Protein AF-A0A563DAZ5-F1 (afdb_monomer)

Mean predicted aligned error: 8.46 Å

Organism: NCBI:txid2509004

pLDDT: mean 83.54, std 15.04, range [39.81, 97.88]

Nearest PDB structures (foldseek):
  2ndp-assembly1_B  TM=3.285E-01  e=1.472E+00  Mycoplasmoides gallisepticum S6
  6ptn-assembly1_a  TM=3.462E-01  e=5.212E+00  Saccharomyces cerevisiae

Foldseek 3Di:
DDDPPDDDDDDDDDPDDFDKDKDWFDFDFDPDPDPPDTDTDPTRDIDIGTDPDPPD

Radius of gyration: 15.55 Å; Cα contacts (8 Å, |Δi|>4): 50; chains: 1; bounding box: 44×25×38 Å

Structure (mmCIF, N/CA/C/O backbone):
data_AF-A0A563DAZ5-F1
#
_entry.id   AF-A0A563DAZ5-F1
#
loop_
_atom_site.group_PDB
_atom_site.id
_atom_site.type_symbol
_atom_site.label_atom_id
_atom_site.label_alt_id
_atom_site.label_comp_id
_atom_site.label_asym_id
_atom_site.label_entity_id
_atom_site.label_seq_id
_atom_site.pdbx_PDB_ins_code
_atom_site.Cartn_x
_atom_site.Cartn_y
_atom_site.Cartn_z
_atom_site.occupancy
_atom_site.B_iso_or_equiv
_atom_site.auth_seq_id
_atom_site.auth_comp_id
_atom_site.auth_asym_id
_atom_site.auth_atom_id
_atom_site.pdbx_PDB_model_num
ATOM 1 N N . MET A 1 1 ? 21.734 14.503 -12.331 1.00 39.81 1 MET A N 1
ATOM 2 C CA . MET A 1 1 ? 20.745 13.902 -11.412 1.00 39.81 1 MET A CA 1
ATOM 3 C C . MET A 1 1 ? 20.102 15.037 -10.635 1.00 39.81 1 MET A C 1
ATOM 5 O O . MET A 1 1 ? 20.817 15.731 -9.928 1.00 39.81 1 MET A O 1
ATOM 9 N N . ASN A 1 2 ? 18.808 15.290 -10.839 1.00 53.75 2 ASN A N 1
ATOM 10 C CA . ASN A 1 2 ? 18.061 16.260 -10.037 1.00 53.75 2 ASN A CA 1
ATOM 11 C C . ASN A 1 2 ? 17.510 15.524 -8.815 1.00 53.75 2 ASN A C 1
ATOM 13 O O . ASN A 1 2 ? 16.495 14.843 -8.918 1.00 53.75 2 ASN A O 1
ATOM 17 N N . GLU A 1 3 ? 18.199 15.626 -7.683 1.00 59.22 3 GLU A N 1
ATOM 18 C CA . GLU A 1 3 ? 17.636 15.219 -6.396 1.00 59.22 3 GLU A CA 1
ATOM 19 C C . GLU A 1 3 ? 16.611 16.258 -5.936 1.00 59.22 3 GLU A C 1
ATOM 21 O O . GLU A 1 3 ? 16.870 17.466 -5.955 1.00 59.22 3 GLU A O 1
ATOM 26 N N . ILE A 1 4 ? 15.438 15.788 -5.512 1.00 63.50 4 ILE A N 1
ATOM 27 C CA . ILE A 1 4 ? 14.419 16.628 -4.883 1.00 63.50 4 ILE A CA 1
ATOM 28 C C . ILE A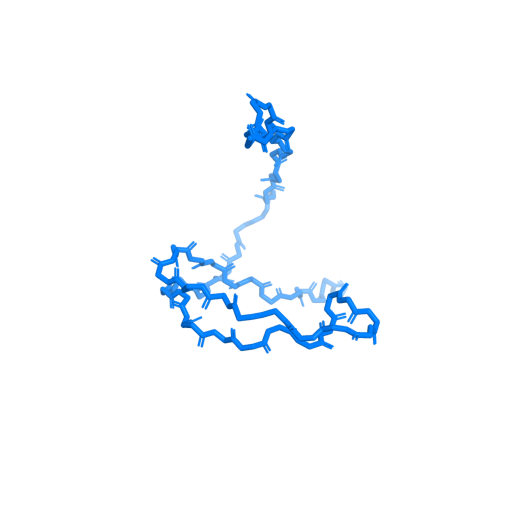 1 4 ? 14.929 16.982 -3.481 1.00 63.50 4 ILE A C 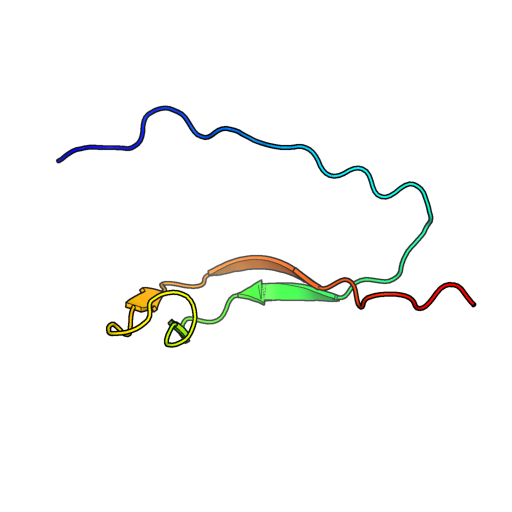1
ATOM 30 O O . ILE A 1 4 ? 14.887 16.164 -2.569 1.00 63.50 4 ILE A O 1
ATOM 34 N N . LYS A 1 5 ? 15.444 18.206 -3.317 1.00 61.97 5 LYS A N 1
ATOM 35 C CA . LYS A 1 5 ? 16.056 18.680 -2.061 1.00 61.97 5 LYS A CA 1
ATOM 36 C C . LYS A 1 5 ? 15.050 19.100 -0.987 1.00 61.97 5 LYS A C 1
ATOM 38 O O . LYS A 1 5 ? 15.444 19.321 0.154 1.00 61.97 5 LYS A O 1
ATOM 43 N N . THR A 1 6 ? 13.777 19.271 -1.335 1.00 58.41 6 THR A N 1
ATOM 44 C CA . THR A 1 6 ? 12.782 19.841 -0.419 1.00 58.41 6 THR A CA 1
ATOM 45 C C . THR A 1 6 ? 11.443 19.149 -0.622 1.00 58.41 6 THR A C 1
ATOM 47 O O . THR A 1 6 ? 10.834 19.260 -1.683 1.00 58.41 6 THR A O 1
ATOM 50 N N . VAL A 1 7 ? 10.999 18.410 0.394 1.00 64.25 7 VAL A N 1
ATOM 51 C CA . VAL A 1 7 ? 9.680 17.771 0.429 1.00 64.25 7 VAL A CA 1
ATOM 52 C C . VAL A 1 7 ? 8.782 18.635 1.303 1.00 64.25 7 VAL A C 1
ATOM 54 O O . VAL A 1 7 ? 9.089 18.854 2.474 1.00 64.25 7 VAL A O 1
ATOM 57 N N . ILE A 1 8 ? 7.685 19.139 0.739 1.00 75.06 8 ILE A N 1
ATOM 58 C CA . ILE A 1 8 ? 6.629 19.782 1.525 1.00 75.06 8 ILE A CA 1
ATOM 59 C C . ILE A 1 8 ? 5.938 18.668 2.315 1.00 75.06 8 ILE A C 1
ATOM 61 O O . ILE A 1 8 ? 5.275 17.810 1.737 1.00 75.06 8 ILE A O 1
ATOM 65 N N . GLN A 1 9 ? 6.158 18.639 3.630 1.00 69.44 9 GLN A N 1
ATOM 66 C CA . GLN A 1 9 ? 5.522 17.678 4.525 1.00 69.44 9 GLN A CA 1
ATOM 67 C C . GLN A 1 9 ? 4.258 18.297 5.110 1.00 69.44 9 GLN A C 1
ATOM 69 O O . GLN A 1 9 ? 4.319 19.147 5.998 1.00 69.44 9 GLN A O 1
ATOM 74 N N . GLU A 1 10 ? 3.104 17.859 4.624 1.00 79.50 10 GLU A N 1
ATOM 75 C CA . GLU A 1 10 ? 1.827 18.190 5.244 1.00 79.50 10 GLU A CA 1
ATOM 76 C C . GLU A 1 10 ? 1.563 17.232 6.408 1.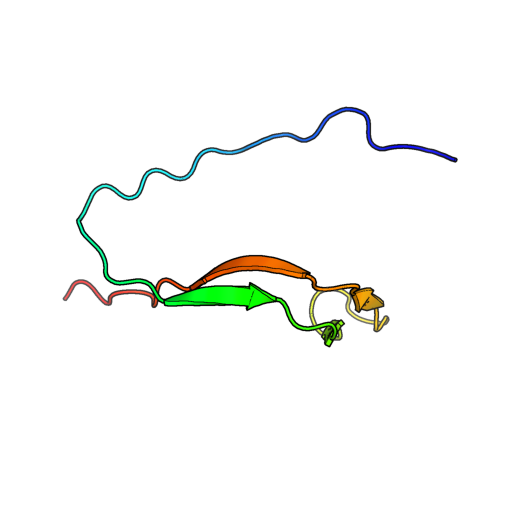00 79.50 10 GLU A C 1
ATOM 78 O O . GLU A 1 10 ? 1.607 16.008 6.262 1.00 79.50 10 GLU A O 1
ATOM 83 N N . LYS A 1 11 ? 1.301 17.789 7.593 1.00 77.81 11 LYS A N 1
ATOM 84 C CA . LYS A 1 11 ? 0.931 16.998 8.766 1.00 77.81 11 LYS A CA 1
ATOM 85 C C . LYS A 1 11 ? -0.578 16.796 8.772 1.00 77.81 11 LYS A C 1
ATOM 87 O O . LYS A 1 11 ? -1.329 17.745 8.972 1.00 77.81 11 LYS A O 1
ATOM 92 N N . ILE A 1 12 ? -1.011 15.549 8.634 1.00 81.19 12 ILE A N 1
ATOM 93 C CA . ILE A 1 12 ? -2.403 15.167 8.876 1.00 81.19 12 ILE A CA 1
ATOM 94 C C . ILE A 1 12 ? -2.563 14.898 10.375 1.00 81.19 12 ILE A C 1
ATOM 96 O O . ILE A 1 12 ? -1.837 14.083 10.947 1.00 81.19 12 ILE A O 1
ATOM 100 N N . ILE A 1 13 ? -3.495 15.602 11.017 1.00 81.62 13 ILE A N 1
ATOM 101 C CA . ILE A 1 13 ? -3.894 15.353 12.406 1.00 81.62 13 ILE A CA 1
ATOM 102 C C . ILE A 1 13 ? -5.196 14.558 12.369 1.00 81.62 13 ILE A C 1
ATOM 104 O O . ILE A 1 13 ? -6.161 14.971 11.734 1.00 81.62 13 ILE A O 1
ATOM 108 N N . ILE A 1 14 ? -5.213 13.408 13.039 1.00 78.31 14 ILE A N 1
ATOM 109 C CA . ILE A 1 14 ? -6.419 12.597 13.200 1.00 78.31 14 ILE A CA 1
ATOM 110 C C . ILE A 1 14 ? -6.981 12.924 14.583 1.00 78.31 14 ILE A C 1
ATOM 112 O O . ILE A 1 14 ? -6.389 12.558 15.594 1.00 78.31 14 ILE A O 1
ATOM 116 N N . GLU A 1 15 ? -8.080 13.675 14.618 1.00 76.81 15 GLU A N 1
ATOM 117 C CA . GLU A 1 15 ? -8.636 14.269 15.849 1.00 76.81 15 GLU A CA 1
ATOM 118 C C . GLU A 1 15 ? -9.344 13.258 16.763 1.00 76.81 15 GLU A C 1
ATOM 120 O O . GLU A 1 15 ? -9.531 13.508 17.951 1.00 76.81 15 GLU A O 1
ATOM 125 N N . GLN A 1 16 ? -9.722 12.102 16.218 1.00 79.06 16 GLN A N 1
ATOM 126 C CA . GLN A 1 16 ? -10.426 11.035 16.924 1.00 79.06 16 GLN A CA 1
ATOM 127 C C . GLN A 1 16 ? -9.580 9.759 16.974 1.00 79.06 16 GLN A C 1
ATOM 129 O O . GLN A 1 16 ? -8.807 9.478 16.059 1.00 79.06 16 GLN A O 1
ATOM 134 N N . ASN A 1 17 ? -9.766 8.944 18.015 1.00 80.88 17 ASN A N 1
ATOM 135 C CA . ASN A 1 17 ? -9.167 7.611 18.054 1.00 80.88 17 ASN A CA 1
ATOM 136 C C . ASN A 1 17 ? -9.769 6.756 16.930 1.00 80.88 17 ASN A C 1
ATOM 138 O O . ASN A 1 17 ? -10.983 6.562 16.873 1.00 80.88 17 ASN A O 1
ATOM 142 N N . VAL A 1 18 ? -8.916 6.262 16.035 1.00 84.56 18 VAL A N 1
ATOM 143 C CA . VAL A 1 18 ? -9.297 5.393 14.916 1.00 84.56 18 VAL A CA 1
ATOM 144 C C . VAL A 1 18 ? -8.478 4.115 14.947 1.00 84.56 18 VAL A C 1
ATOM 146 O O . VAL A 1 18 ? -7.308 4.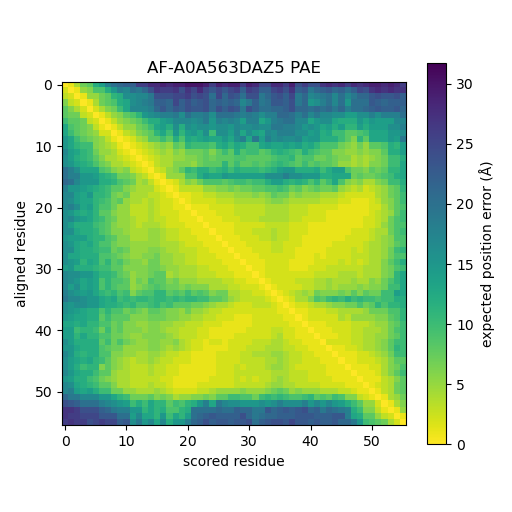120 15.329 1.00 84.56 18 VAL A O 1
ATOM 149 N N . GLU A 1 19 ? -9.089 3.020 14.510 1.00 88.19 19 GLU A N 1
ATOM 150 C CA . GLU A 1 19 ? -8.365 1.781 14.259 1.00 88.19 19 GLU A CA 1
ATOM 151 C C . GLU A 1 19 ? -7.692 1.843 12.885 1.00 88.19 19 GLU A C 1
ATOM 153 O O . GLU A 1 19 ? -8.273 2.312 11.903 1.00 88.19 19 GLU A O 1
ATOM 158 N N . GLY A 1 20 ? -6.451 1.366 12.818 1.00 90.56 20 GLY A N 1
ATOM 159 C CA . GLY A 1 20 ? -5.674 1.322 11.588 1.00 90.56 20 GLY A CA 1
ATOM 160 C C . GL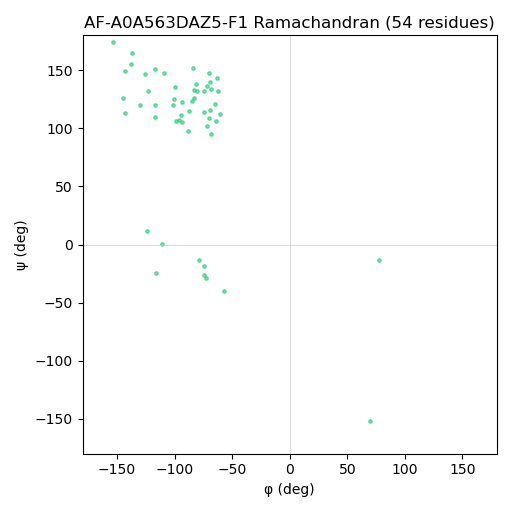Y A 1 20 ? -4.821 0.065 11.510 1.00 90.56 20 GLY A C 1
ATOM 161 O O . GLY A 1 20 ? -4.368 -0.465 12.524 1.00 90.56 20 GLY A O 1
ATOM 162 N N . LEU A 1 21 ? -4.580 -0.405 10.288 1.00 94.12 21 LEU A N 1
ATOM 163 C CA . LEU A 1 21 ? -3.715 -1.547 10.019 1.00 94.12 21 LEU A CA 1
ATOM 164 C C . LEU A 1 21 ? -2.303 -1.061 9.698 1.00 94.12 21 LEU A C 1
ATOM 166 O O . LEU A 1 21 ? -2.067 -0.477 8.638 1.00 94.12 21 LEU A O 1
ATOM 170 N N . LYS A 1 22 ? -1.354 -1.342 10.591 1.00 96.38 22 LYS A N 1
ATOM 171 C CA . LYS A 1 22 ? 0.073 -1.117 10.341 1.00 96.38 22 LYS A CA 1
ATOM 172 C C . LYS A 1 22 ? 0.666 -2.293 9.564 1.00 96.38 22 LYS A C 1
ATOM 174 O O . LYS A 1 22 ? 0.454 -3.445 9.932 1.00 96.38 22 LYS A O 1
ATOM 179 N N . SER A 1 23 ? 1.433 -2.007 8.516 1.00 97.06 23 SER A N 1
ATOM 180 C CA . SER A 1 23 ? 2.127 -3.024 7.716 1.00 97.06 23 SER A CA 1
ATOM 181 C C . SER A 1 23 ? 3.384 -2.467 7.040 1.00 97.06 23 SER A C 1
ATOM 183 O O . SER A 1 23 ? 3.658 -1.266 7.105 1.00 97.06 23 SER A O 1
ATOM 185 N N . THR A 1 24 ? 4.142 -3.350 6.391 1.00 97.88 24 THR A N 1
ATOM 186 C CA . THR A 1 24 ? 5.239 -2.994 5.482 1.00 97.88 24 THR A CA 1
ATOM 187 C C . THR A 1 24 ? 4.738 -3.092 4.044 1.00 97.88 24 THR A C 1
ATOM 189 O O . THR A 1 24 ? 4.051 -4.056 3.701 1.00 97.88 24 THR A O 1
ATOM 192 N N . SER A 1 25 ? 5.051 -2.104 3.207 1.00 96.94 25 SER A N 1
ATOM 193 C CA . SER A 1 25 ? 4.612 -2.088 1.813 1.00 96.94 25 SER A CA 1
ATOM 194 C C . SER A 1 25 ? 5.311 -3.169 0.989 1.00 96.94 25 SER A C 1
ATOM 196 O O . SER A 1 25 ? 6.507 -3.423 1.134 1.00 96.94 25 SER A O 1
ATOM 198 N N . ALA A 1 26 ? 4.547 -3.815 0.111 1.00 96.81 26 ALA A N 1
ATOM 199 C CA . ALA A 1 26 ? 5.086 -4.743 -0.871 1.00 96.81 26 ALA A CA 1
ATOM 200 C C . ALA A 1 26 ? 5.585 -3.978 -2.109 1.00 96.81 26 ALA A C 1
ATOM 202 O O . ALA A 1 26 ? 5.033 -2.917 -2.423 1.00 96.81 26 ALA A O 1
ATOM 203 N N . PRO A 1 27 ? 6.581 -4.509 -2.836 1.00 97.56 27 PRO A N 1
ATOM 204 C CA . PRO A 1 27 ? 6.881 -4.033 -4.179 1.00 97.56 27 PRO A CA 1
ATOM 205 C C . PRO A 1 27 ? 5.671 -4.276 -5.090 1.00 97.56 27 PRO A C 1
ATOM 207 O O . PRO A 1 27 ? 5.103 -5.372 -5.100 1.00 97.56 27 PRO A O 1
ATOM 210 N N . ILE A 1 28 ? 5.268 -3.258 -5.849 1.00 96.06 28 ILE A N 1
ATOM 211 C CA . ILE A 1 28 ? 4.146 -3.336 -6.793 1.00 96.06 28 ILE A CA 1
ATOM 212 C C . ILE A 1 28 ? 4.494 -2.652 -8.113 1.00 96.06 28 ILE A C 1
ATOM 214 O O . ILE A 1 28 ? 5.416 -1.847 -8.189 1.00 96.06 28 ILE A O 1
ATOM 218 N N . ASN A 1 29 ? 3.699 -2.922 -9.143 1.00 96.56 29 ASN A N 1
ATOM 219 C CA . ASN A 1 29 ? 3.637 -2.078 -10.330 1.00 96.56 29 ASN A CA 1
ATOM 220 C C . ASN A 1 29 ? 2.448 -1.122 -10.176 1.00 96.56 29 ASN A C 1
ATOM 222 O O . ASN A 1 29 ? 1.302 -1.560 -10.259 1.00 96.56 29 ASN A O 1
ATOM 226 N N . ASP A 1 30 ? 2.711 0.160 -9.927 1.00 94.56 30 ASP A N 1
ATOM 227 C CA . ASP A 1 30 ? 1.675 1.195 -9.882 1.00 94.56 30 ASP A CA 1
ATOM 228 C C . ASP A 1 30 ? 1.215 1.511 -11.308 1.00 94.56 30 ASP A C 1
ATOM 230 O O . ASP A 1 30 ? 1.992 2.017 -12.119 1.00 94.56 30 ASP A O 1
ATOM 234 N N . THR A 1 31 ? -0.040 1.185 -11.611 1.00 95.62 31 THR A N 1
ATOM 235 C CA . THR A 1 31 ? -0.664 1.369 -12.929 1.00 95.62 31 THR A CA 1
ATOM 236 C C . THR A 1 31 ? -1.750 2.442 -12.941 1.00 95.62 31 THR A C 1
ATOM 238 O O . THR A 1 31 ? -2.370 2.663 -13.979 1.00 95.62 31 THR A O 1
ATOM 241 N N . TRP A 1 32 ? -2.016 3.092 -11.805 1.00 93.44 32 TRP A N 1
ATOM 242 C CA . TRP A 1 32 ? -3.173 3.976 -11.628 1.00 93.44 32 TRP A CA 1
ATOM 243 C C . TRP A 1 32 ? -2.791 5.430 -11.367 1.00 93.44 32 TRP A C 1
ATOM 245 O O . TRP A 1 32 ? -3.588 6.321 -11.661 1.00 93.44 32 TRP A O 1
ATOM 255 N N . SER A 1 33 ? -1.593 5.700 -10.847 1.00 90.31 33 SER A N 1
ATOM 256 C CA . SER A 1 33 ? -1.164 7.073 -10.558 1.00 90.31 33 SER A CA 1
ATOM 257 C C . SER A 1 33 ? -0.791 7.859 -11.819 1.00 90.31 33 SER A C 1
ATOM 259 O O . SER A 1 33 ? -0.902 9.084 -11.836 1.00 90.31 33 SER A O 1
ATOM 261 N N . LEU A 1 34 ? -0.368 7.173 -12.887 1.00 90.12 34 LEU A N 1
ATOM 262 C CA . LEU A 1 34 ? -0.043 7.771 -14.182 1.00 90.12 34 LEU A CA 1
ATOM 263 C C . LEU A 1 34 ? -0.873 7.130 -15.291 1.00 90.12 34 LEU A C 1
ATOM 265 O O . LEU A 1 34 ? -0.915 5.912 -15.421 1.00 90.12 34 LEU A O 1
ATOM 269 N N . LYS A 1 35 ? -1.478 7.972 -16.133 1.00 86.94 35 LYS A N 1
ATOM 270 C CA . LYS A 1 35 ? -2.438 7.554 -17.164 1.00 86.94 35 LYS A CA 1
ATOM 271 C C . LYS A 1 35 ? -1.888 6.511 -18.146 1.00 86.94 35 LYS A C 1
AT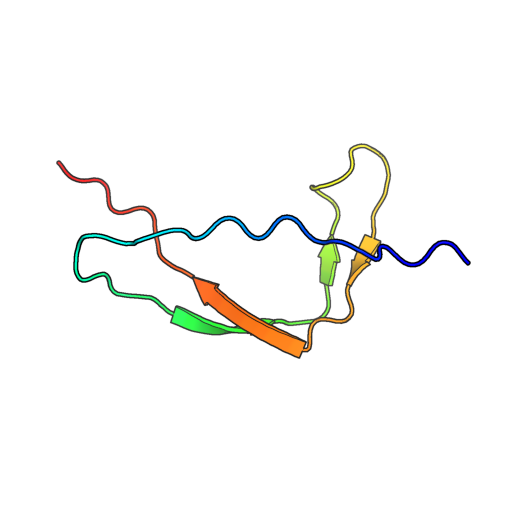OM 273 O O . LYS A 1 35 ? -2.603 5.587 -18.508 1.00 86.94 35 LYS A O 1
ATOM 278 N N . ASP A 1 36 ? -0.627 6.661 -18.547 1.00 92.00 36 ASP A N 1
ATOM 279 C CA . ASP A 1 36 ? -0.049 5.908 -19.668 1.00 92.00 36 ASP A CA 1
ATOM 280 C C . ASP A 1 36 ? 1.220 5.131 -19.279 1.00 92.00 36 ASP A C 1
ATOM 282 O O . ASP A 1 36 ? 1.963 4.664 -20.145 1.00 92.00 36 ASP A O 1
ATOM 286 N N . LYS A 1 37 ? 1.526 5.016 -17.978 1.00 93.00 37 LYS A N 1
ATOM 287 C CA . LYS A 1 37 ? 2.777 4.400 -17.521 1.00 93.00 37 LYS A CA 1
ATOM 288 C C . LYS A 1 37 ? 2.606 3.610 -16.232 1.00 93.00 37 LYS A C 1
ATOM 290 O O . LYS A 1 37 ? 2.221 4.161 -15.211 1.00 93.00 37 LYS A O 1
ATOM 295 N N . SER A 1 38 ? 3.027 2.348 -16.280 1.00 94.88 38 SER A N 1
ATOM 296 C CA . SER A 1 38 ? 3.261 1.536 -15.088 1.00 94.88 38 SER A CA 1
ATOM 297 C C . SER A 1 38 ? 4.622 1.876 -14.478 1.00 94.88 38 SER A C 1
ATOM 299 O O . SER A 1 38 ? 5.626 1.893 -15.198 1.00 94.88 38 SER A O 1
ATOM 301 N N . ILE A 1 39 ? 4.681 2.102 -13.166 1.00 95.38 39 ILE A N 1
ATOM 302 C CA . ILE A 1 39 ? 5.934 2.344 -12.438 1.00 95.38 39 ILE A CA 1
ATOM 303 C C . ILE A 1 39 ? 6.161 1.235 -11.403 1.00 95.38 39 ILE A C 1
ATOM 305 O O . ILE A 1 39 ? 5.339 1.086 -10.499 1.00 95.38 39 ILE A O 1
ATOM 309 N N . PRO A 1 40 ? 7.265 0.468 -11.492 1.00 96.00 40 PRO A N 1
ATOM 310 C CA . PRO A 1 40 ? 7.644 -0.445 -10.424 1.00 96.00 40 PRO A CA 1
ATOM 311 C C . PRO A 1 40 ? 8.068 0.350 -9.185 1.00 96.00 40 PRO A C 1
ATOM 313 O O . PRO A 1 40 ? 8.841 1.304 -9.283 1.00 96.00 40 PRO A O 1
ATOM 316 N N . THR A 1 41 ? 7.572 -0.05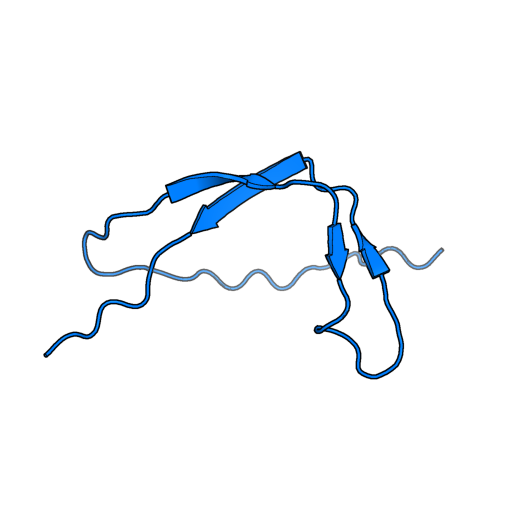2 -8.021 1.00 94.94 41 THR A N 1
ATOM 317 C CA . THR A 1 41 ? 7.943 0.512 -6.723 1.00 94.94 41 THR A CA 1
ATOM 318 C C . THR A 1 41 ? 8.778 -0.491 -5.935 1.00 94.94 41 THR A C 1
ATOM 320 O O . THR A 1 41 ? 8.594 -1.704 -6.046 1.00 94.94 41 TH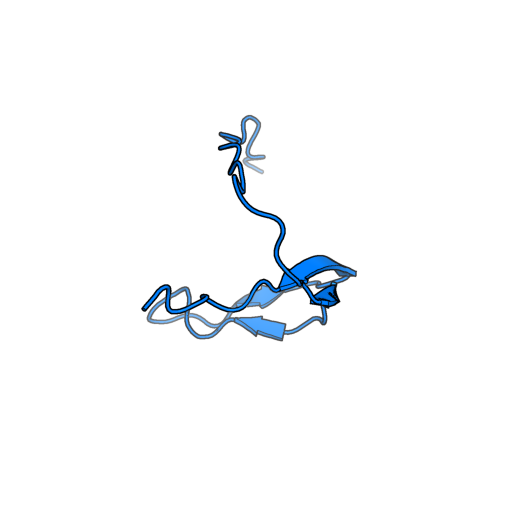R A O 1
ATOM 323 N N . GLU A 1 42 ? 9.705 0.014 -5.123 1.00 96.62 42 GLU A N 1
ATOM 324 C CA . GLU A 1 42 ? 10.585 -0.834 -4.309 1.00 96.62 42 GLU A CA 1
ATOM 325 C C . GLU A 1 42 ? 9.848 -1.488 -3.128 1.00 96.62 42 GLU A C 1
ATOM 327 O O . GLU A 1 42 ? 10.201 -2.586 -2.701 1.00 96.62 42 GLU A O 1
ATOM 332 N N . GLY A 1 43 ? 8.800 -0.842 -2.609 1.00 94.56 43 GLY A N 1
ATOM 333 C CA . GLY A 1 43 ? 8.148 -1.263 -1.368 1.00 94.56 43 GLY A CA 1
ATOM 334 C C . GLY A 1 43 ? 9.038 -1.035 -0.137 1.00 94.56 43 GLY A C 1
ATOM 335 O O . GLY A 1 43 ? 9.842 -0.107 -0.100 1.00 94.56 43 GLY A O 1
ATOM 336 N N . GLY A 1 44 ? 8.856 -1.843 0.911 1.00 96.19 44 GLY A N 1
ATOM 337 C CA . GLY A 1 44 ? 9.691 -1.852 2.122 1.00 96.19 44 GLY A CA 1
ATOM 338 C C . GLY A 1 44 ? 9.423 -0.727 3.131 1.00 96.19 44 GLY A C 1
ATOM 339 O O . GLY A 1 44 ? 9.850 -0.816 4.283 1.00 96.19 44 GLY A O 1
ATOM 340 N N . GLY A 1 45 ? 8.680 0.308 2.742 1.00 95.50 45 GLY A N 1
ATOM 341 C CA . GLY A 1 45 ? 8.265 1.396 3.626 1.00 95.50 45 GLY A CA 1
ATOM 342 C C . GLY A 1 45 ? 7.218 0.959 4.656 1.00 95.50 45 GLY A C 1
ATOM 343 O O . GLY A 1 45 ? 6.368 0.110 4.390 1.00 95.50 45 GLY A O 1
ATOM 344 N N . SER A 1 46 ? 7.242 1.567 5.843 1.00 96.69 46 SER A N 1
ATOM 345 C CA . SER A 1 46 ? 6.144 1.422 6.809 1.00 96.69 46 SER A CA 1
ATOM 346 C C . SER A 1 46 ? 4.909 2.185 6.333 1.00 96.69 46 SER A C 1
ATO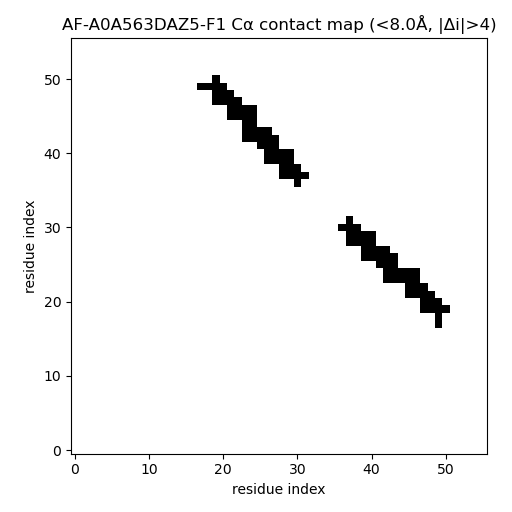M 348 O O . SER A 1 46 ? 5.015 3.336 5.918 1.00 96.69 46 SER A O 1
ATOM 350 N N . GLN A 1 47 ? 3.736 1.570 6.453 1.00 95.19 47 GLN A N 1
ATOM 351 C CA . GLN A 1 47 ? 2.457 2.177 6.089 1.00 95.19 47 GLN A CA 1
ATOM 352 C C . GLN A 1 47 ? 1.373 1.873 7.127 1.00 95.19 47 GLN A C 1
ATOM 354 O O . GLN A 1 47 ? 1.440 0.878 7.856 1.00 95.19 47 GLN A O 1
ATOM 359 N N . ILE A 1 48 ? 0.363 2.741 7.184 1.00 93.69 48 ILE A N 1
ATOM 360 C CA . ILE A 1 48 ? -0.825 2.578 8.025 1.00 93.69 48 ILE A CA 1
ATOM 361 C C . ILE A 1 48 ? -2.053 2.799 7.142 1.00 93.69 48 ILE A C 1
ATOM 363 O O . ILE A 1 48 ? -2.215 3.874 6.569 1.00 93.69 48 ILE A O 1
ATOM 367 N N . TYR A 1 49 ? -2.917 1.791 7.033 1.00 92.12 49 TYR A N 1
ATOM 368 C CA . TYR A 1 49 ? -4.220 1.927 6.386 1.00 92.12 49 TYR A CA 1
ATOM 369 C C . TYR A 1 49 ? -5.282 2.264 7.430 1.00 92.12 49 TYR A C 1
ATOM 371 O O . TYR A 1 49 ? -5.473 1.508 8.381 1.00 92.12 49 TYR A O 1
ATOM 379 N N . ILE A 1 50 ? -5.979 3.382 7.237 1.00 90.25 50 ILE A N 1
ATOM 380 C CA . ILE A 1 50 ? -7.097 3.811 8.081 1.00 90.25 50 ILE A CA 1
ATOM 381 C C . ILE A 1 50 ? -8.339 3.843 7.184 1.00 90.25 50 ILE A C 1
ATOM 383 O O . ILE A 1 50 ? -8.404 4.682 6.279 1.00 90.25 50 ILE A O 1
ATOM 387 N N . PRO A 1 51 ? -9.307 2.925 7.361 1.00 87.19 51 PRO A N 1
ATOM 388 C CA . PRO A 1 51 ? -10.508 2.914 6.541 1.00 87.19 51 PRO A CA 1
ATOM 389 C C . PRO A 1 51 ? -11.303 4.200 6.764 1.00 87.19 51 PRO A C 1
ATOM 391 O O . PRO A 1 51 ? -11.391 4.718 7.878 1.00 87.19 51 PRO A O 1
ATOM 394 N N . LYS A 1 52 ? -11.918 4.717 5.696 1.00 80.06 52 LYS A N 1
ATOM 395 C CA . LYS A 1 52 ? -12.778 5.896 5.799 1.00 80.06 52 LYS A CA 1
ATOM 396 C C . LYS A 1 52 ? -13.982 5.548 6.672 1.00 80.06 52 LYS A C 1
ATOM 398 O O . LYS A 1 52 ? -14.884 4.834 6.235 1.00 80.06 52 LYS A O 1
ATOM 403 N N . ILE A 1 53 ? -14.000 6.057 7.899 1.00 70.94 53 ILE A N 1
ATOM 404 C CA . ILE A 1 53 ? -15.148 5.909 8.787 1.00 70.94 53 ILE A CA 1
ATOM 405 C C . ILE A 1 53 ? -16.267 6.771 8.197 1.00 70.94 53 ILE A C 1
ATOM 407 O O . ILE A 1 53 ? -16.136 7.991 8.095 1.00 70.94 53 ILE A O 1
ATOM 411 N N . ARG A 1 54 ? -17.372 6.151 7.765 1.00 57.44 54 ARG A N 1
ATOM 412 C CA . ARG A 1 54 ? -18.627 6.887 7.573 1.00 57.44 54 ARG A CA 1
ATOM 413 C C . ARG A 1 54 ? -19.109 7.284 8.964 1.00 57.44 54 ARG A C 1
ATOM 415 O O . ARG A 1 54 ? -19.746 6.480 9.637 1.00 57.44 54 ARG A O 1
ATOM 422 N N . LEU A 1 55 ? -18.773 8.497 9.392 1.00 54.56 55 LEU A N 1
ATOM 423 C CA . LEU A 1 55 ? -19.509 9.156 10.465 1.00 54.56 55 LEU A CA 1
ATOM 424 C C . LEU A 1 55 ? -20.951 9.301 9.950 1.00 54.56 55 LEU A C 1
ATOM 426 O O . LEU A 1 55 ? -21.167 9.930 8.912 1.00 54.56 55 LEU A O 1
ATOM 430 N N . LYS A 1 56 ? -21.881 8.569 10.570 1.00 46.84 56 LYS A N 1
ATOM 431 C CA . LYS A 1 56 ? -23.320 8.694 10.313 1.00 46.84 56 LYS A CA 1
ATOM 432 C C . LYS A 1 56 ? -23.855 9.947 10.984 1.00 46.84 56 LYS A C 1
ATOM 434 O O . LYS A 1 56 ? -23.364 10.247 12.094 1.00 46.84 56 LYS A O 1
#

InterPro domains:
  IPR028238 Bacterial toxin 46 [PF15538] (12-49)

Sequence (56 aa):
MNEIKTVIQEKIIIEQNVEGLKSTSAPINDTWSLKDKSIPTEGGGSQIYIPKIRLK

Secondary structure (DSSP, 8-state):
---------------S----EEEEPPP-EE-SSSTT--EE-----EEEE-------

Solvent-accessible surface area (backbone atoms only — not comparable to full-atom values): 4060 Å² total; per-residue (Å²): 135,88,75,86,87,76,79,89,79,82,82,85,80,76,94,61,96,75,79,62,52,76,49,69,42,67,61,44,68,46,62,76,91,37,96,89,47,71,44,80,45,82,42,73,46,81,47,71,51,63,75,86,75,80,82,126